Protein AF-A0A101G4N2-F1 (afdb_monomer)

Radius of gyration: 25.63 Å; Cα contacts (8 Å, |Δi|>4): 75; chains: 1; bounding box: 54×27×93 Å

pLDDT: mean 82.39, std 15.63, range [32.66, 97.38]

Sequence (156 aa):
MTYGPFQTKEGGDTISIFTKDELLPIAAKIEEIAIEVSQFHLGFFSSFSRKRLSQIENEYKKISVEFIKLYHKWNIPDILFKDLKIDSKEEQKLGGVMADYFQSQQAVMWHFNEGFRLLSYIDRILTEQSTAFYNRISITLSILAITISVVVAILK

Foldseek 3Di:
DDDDDLPLCLLLVLVVCLVPVQQVVLLVLLVVLLVVLVVLVPVPDPDPDPVVLVVSVVSLVVSVVSLVVSVVCLVDVCNSCVVPPDDPVPVSNVVSSVVSSVVCVVVSVVSSVSSVVSSVSSVVSSVVVVVVVVVVVVVVVVVVVVVVVVVVVVVD

Secondary structure (DSSP, 8-state):
--------HHHHHHHHHIIIIIIHHHHHHHHHHHHHHHHHHT---TT--HHHHHHHHHHHHHHHHHHHHHHHHHH-HHHHTTTS---TT-HHHHHHHHHHHHHHHHHHHHHHHHHHHHHHHHHHHHHHHHHHHHHHHHHHHHHHHHHHHHHHHHH-

Nearest PDB structures (foldseek):
  8zak-assembly1_A  TM=4.544E-01  e=2.586E-01  Campylobacter jejuni
  3gei-assembly2_C  TM=4.810E-01  e=1.235E+00  Chlorobaculum tepidum
  8jh6-assembly1_B  TM=2.465E-01  e=7.312E+00  synthetic construct
  6xf1-assembly2_C  TM=2.733E-01  e=9.574E+00  Homo sapiens

Structure (mmCIF, N/CA/C/O backbone):
data_AF-A0A101G4N2-F1
#
_entry.id   AF-A0A101G4N2-F1
#
loop_
_atom_site.group_PDB
_atom_site.id
_atom_site.type_symbol
_atom_site.label_atom_id
_atom_site.label_alt_id
_atom_site.label_comp_id
_atom_site.label_asym_id
_atom_site.label_entity_id
_atom_site.label_seq_id
_atom_site.pdbx_PDB_ins_code
_atom_site.Cartn_x
_atom_site.Cartn_y
_atom_site.Cartn_z
_atom_site.occupancy
_atom_site.B_iso_or_equiv
_atom_site.auth_seq_id
_atom_site.auth_comp_id
_atom_site.auth_asym_id
_atom_site.auth_atom_id
_atom_site.pdbx_PDB_model_num
ATOM 1 N N . MET A 1 1 ? 14.436 18.552 -39.093 1.00 32.66 1 MET A N 1
ATOM 2 C CA . MET A 1 1 ? 15.164 17.558 -38.281 1.00 32.66 1 MET A CA 1
ATOM 3 C C . MET A 1 1 ? 14.184 16.449 -37.951 1.00 32.66 1 MET A C 1
ATOM 5 O O . MET A 1 1 ? 13.287 16.656 -37.148 1.00 32.66 1 MET A O 1
ATOM 9 N N . THR A 1 2 ? 14.254 15.336 -38.671 1.00 32.94 2 THR A N 1
ATOM 10 C CA . THR A 1 2 ? 13.431 14.148 -38.421 1.00 32.94 2 THR A CA 1
ATOM 11 C C . THR A 1 2 ? 14.100 13.340 -37.319 1.00 32.94 2 THR A C 1
ATOM 13 O O . THR A 1 2 ? 15.177 12.789 -37.536 1.00 32.94 2 THR A O 1
ATOM 16 N N . TYR A 1 3 ? 13.491 13.320 -36.134 1.00 40.34 3 TYR A N 1
ATOM 17 C CA . TYR A 1 3 ? 13.859 12.389 -35.073 1.00 40.34 3 TYR A CA 1
ATOM 18 C C . TYR A 1 3 ? 13.684 10.971 -35.626 1.00 40.34 3 TYR A C 1
ATOM 20 O O . TYR A 1 3 ? 12.577 10.581 -35.998 1.00 40.34 3 TYR A O 1
ATOM 28 N N . GLY A 1 4 ? 14.790 10.239 -35.773 1.00 34.88 4 GLY A N 1
ATOM 29 C CA . GLY A 1 4 ? 14.748 8.819 -36.110 1.00 34.88 4 GLY A CA 1
ATOM 30 C C . GLY A 1 4 ? 13.968 8.042 -35.042 1.00 34.88 4 GLY A C 1
ATOM 31 O O . GLY A 1 4 ? 13.824 8.532 -33.919 1.00 34.88 4 GLY A O 1
ATOM 32 N N . PRO A 1 5 ? 13.443 6.851 -35.369 1.00 41.59 5 PRO A N 1
ATOM 33 C CA . PRO A 1 5 ? 12.652 6.078 -34.429 1.00 41.59 5 PRO A CA 1
ATOM 34 C C . PRO A 1 5 ? 13.586 5.606 -33.315 1.00 41.59 5 PRO A C 1
ATOM 36 O O . PRO A 1 5 ? 14.390 4.699 -33.525 1.00 41.59 5 PRO A O 1
ATOM 39 N N . PHE A 1 6 ? 13.514 6.230 -32.139 1.00 46.78 6 PHE A N 1
ATOM 40 C CA . PHE A 1 6 ? 14.102 5.637 -30.947 1.00 46.78 6 PHE A CA 1
ATOM 41 C C . PHE A 1 6 ? 13.431 4.267 -30.779 1.00 46.78 6 PHE A C 1
ATOM 43 O O . PHE A 1 6 ? 12.219 4.174 -30.598 1.00 46.78 6 PHE A O 1
ATOM 50 N N . GLN A 1 7 ? 14.197 3.190 -30.947 1.00 48.44 7 GLN A N 1
ATOM 51 C CA . GLN A 1 7 ? 13.747 1.836 -30.641 1.00 48.44 7 GLN A CA 1
ATOM 52 C C . GLN A 1 7 ? 13.704 1.699 -29.112 1.00 48.44 7 GLN A C 1
ATOM 54 O O . GLN A 1 7 ? 14.619 1.176 -28.494 1.00 48.44 7 GLN A O 1
ATOM 59 N N . THR A 1 8 ? 12.641 2.228 -28.510 1.00 54.06 8 THR A N 1
ATOM 60 C CA . THR A 1 8 ? 12.380 2.354 -27.062 1.00 54.06 8 THR A CA 1
ATOM 61 C C . THR A 1 8 ? 11.674 1.142 -26.448 1.00 54.06 8 THR A C 1
ATOM 63 O O . THR A 1 8 ? 11.032 1.229 -25.406 1.00 54.06 8 THR A O 1
ATOM 66 N N . LYS A 1 9 ? 11.729 -0.025 -27.101 1.00 64.19 9 LYS A N 1
ATOM 67 C CA . LYS A 1 9 ? 10.929 -1.175 -26.653 1.00 64.19 9 LYS A CA 1
ATOM 68 C C . LYS A 1 9 ? 11.337 -1.660 -25.259 1.00 64.19 9 LYS A C 1
ATOM 70 O O . LYS A 1 9 ? 10.475 -1.852 -24.423 1.00 64.19 9 LYS A O 1
ATOM 75 N N . GLU A 1 10 ? 12.630 -1.774 -24.963 1.00 73.38 10 GLU A N 1
ATOM 76 C CA . GLU A 1 10 ? 13.094 -2.454 -23.740 1.00 73.38 10 GLU A CA 1
ATOM 77 C C . GLU A 1 10 ? 12.854 -1.661 -22.437 1.00 73.38 10 GLU A C 1
ATOM 79 O O . GLU A 1 10 ? 12.441 -2.237 -21.423 1.00 73.38 10 GLU A O 1
ATOM 84 N N . GLY A 1 11 ? 13.078 -0.340 -22.457 1.00 81.56 11 GLY A N 1
ATOM 85 C CA . GLY A 1 11 ? 12.797 0.543 -21.319 1.00 81.56 11 GLY A CA 1
ATOM 86 C C . GLY A 1 11 ? 11.297 0.636 -21.056 1.00 81.56 11 GLY A C 1
ATOM 87 O O . GLY A 1 11 ? 10.840 0.367 -19.941 1.00 81.56 11 GLY A O 1
ATOM 88 N N . GLY A 1 12 ? 10.529 0.922 -22.112 1.00 84.31 12 GLY A N 1
ATOM 89 C CA . GLY A 1 12 ? 9.067 0.928 -22.082 1.00 84.31 12 GLY A CA 1
ATOM 90 C C . GLY A 1 12 ? 8.451 -0.398 -21.619 1.00 84.31 12 GLY A C 1
ATOM 91 O O . GLY A 1 12 ? 7.536 -0.379 -20.796 1.00 84.31 12 GLY A O 1
ATOM 92 N N . ASP A 1 13 ? 8.973 -1.542 -22.068 1.00 86.75 13 ASP A N 1
ATOM 93 C CA . ASP A 1 13 ? 8.500 -2.873 -21.664 1.00 86.75 13 ASP A CA 1
ATOM 94 C C . ASP A 1 13 ? 8.753 -3.118 -20.170 1.00 86.75 13 ASP A C 1
ATOM 96 O O . ASP A 1 13 ? 7.858 -3.572 -19.458 1.00 86.75 13 ASP A O 1
ATOM 100 N N . THR A 1 14 ? 9.930 -2.744 -19.658 1.00 88.94 14 THR A N 1
ATOM 101 C CA . THR A 1 14 ? 10.252 -2.878 -18.225 1.00 88.94 14 THR A CA 1
ATOM 102 C C . THR A 1 14 ? 9.340 -2.006 -17.361 1.00 88.94 14 THR A C 1
ATOM 104 O O . THR A 1 14 ? 8.816 -2.464 -16.344 1.00 88.94 14 THR A O 1
ATOM 107 N N . ILE A 1 15 ? 9.093 -0.763 -17.784 1.00 90.69 15 ILE A N 1
ATOM 108 C CA . ILE A 1 15 ? 8.162 0.153 -17.109 1.00 90.69 15 ILE A CA 1
ATOM 109 C C . ILE A 1 15 ? 6.729 -0.388 -17.170 1.00 90.69 15 ILE A C 1
ATOM 111 O O . ILE A 1 15 ? 5.993 -0.299 -16.185 1.00 90.69 15 ILE A O 1
ATOM 115 N N . SER A 1 16 ? 6.325 -0.965 -18.303 1.00 90.19 16 SER A N 1
ATOM 116 C CA . SER A 1 16 ? 5.001 -1.559 -18.482 1.00 90.19 16 SER A CA 1
ATOM 117 C C . SER A 1 16 ? 4.795 -2.756 -17.556 1.00 90.19 16 SER A C 1
ATOM 119 O O . SER A 1 16 ? 3.790 -2.796 -16.848 1.00 90.19 16 SER A O 1
ATOM 121 N N . ILE A 1 17 ? 5.768 -3.671 -17.493 1.00 91.75 17 ILE A N 1
ATOM 122 C CA . ILE A 1 17 ? 5.765 -4.826 -16.585 1.00 91.75 17 ILE A CA 1
ATOM 123 C C . ILE A 1 17 ? 5.701 -4.348 -15.136 1.00 91.75 17 ILE A C 1
ATOM 125 O O . ILE A 1 17 ? 4.808 -4.751 -14.396 1.00 91.75 17 ILE A O 1
ATOM 129 N N . PHE A 1 18 ? 6.576 -3.422 -14.739 1.00 94.19 18 PHE A N 1
ATOM 130 C CA . PHE A 1 18 ? 6.555 -2.850 -13.394 1.00 94.19 18 PHE A CA 1
ATOM 131 C C . PHE A 1 18 ? 5.182 -2.255 -13.049 1.00 94.19 18 PHE A C 1
ATOM 133 O O . PHE A 1 18 ? 4.614 -2.532 -11.994 1.00 94.19 18 PHE A O 1
ATOM 140 N N . THR A 1 19 ? 4.618 -1.453 -13.951 1.00 92.44 19 THR A N 1
ATOM 141 C CA . THR A 1 19 ? 3.345 -0.772 -13.702 1.00 92.44 19 THR A CA 1
ATOM 142 C C . THR A 1 19 ? 2.201 -1.778 -13.603 1.00 92.44 19 THR A C 1
ATOM 144 O O . THR A 1 19 ? 1.422 -1.744 -12.654 1.00 92.44 19 THR A O 1
ATOM 147 N N . LYS A 1 20 ? 2.100 -2.691 -14.568 1.00 94.31 20 LYS A N 1
ATOM 148 C CA . LYS A 1 20 ? 0.970 -3.609 -14.705 1.00 94.31 20 LYS A CA 1
ATOM 149 C C . LYS A 1 20 ? 1.022 -4.776 -13.726 1.00 94.31 20 LYS A C 1
ATOM 151 O O . LYS A 1 20 ? -0.012 -5.128 -13.166 1.00 94.31 20 LYS A O 1
ATOM 156 N N . ASP A 1 21 ? 2.196 -5.364 -13.539 1.00 94.25 21 ASP A N 1
ATOM 157 C CA . ASP A 1 21 ? 2.348 -6.633 -12.829 1.00 94.25 21 ASP A CA 1
ATOM 158 C C . ASP A 1 21 ? 2.801 -6.431 -11.375 1.00 94.25 21 ASP A C 1
ATOM 160 O O . ASP A 1 21 ? 2.553 -7.296 -10.535 1.00 94.25 21 ASP A O 1
ATOM 164 N N . GLU A 1 22 ? 3.409 -5.284 -11.046 1.00 94.88 22 GLU A N 1
ATOM 165 C CA . GLU A 1 22 ? 3.843 -4.971 -9.677 1.00 94.88 22 GLU A CA 1
ATOM 166 C C . GLU A 1 22 ? 3.000 -3.858 -9.032 1.00 94.88 22 GLU A C 1
ATOM 168 O O . GLU A 1 22 ? 2.430 -4.067 -7.961 1.00 94.88 22 GLU A O 1
ATOM 173 N N . LEU A 1 23 ? 2.880 -2.683 -9.662 1.00 95.62 23 LEU A N 1
ATOM 174 C CA . LEU A 1 23 ? 2.259 -1.502 -9.046 1.00 95.62 23 LEU A CA 1
ATOM 175 C C . LEU A 1 23 ? 0.731 -1.576 -8.970 1.00 95.62 23 LEU A C 1
ATOM 177 O O . LEU A 1 23 ? 0.167 -1.427 -7.884 1.00 95.62 23 LEU A O 1
ATOM 181 N N . LEU A 1 24 ? 0.051 -1.797 -10.098 1.00 94.44 24 LEU A N 1
ATOM 182 C CA . LEU A 1 24 ? -1.414 -1.807 -10.153 1.00 94.44 24 LEU A CA 1
ATOM 183 C C . LEU A 1 24 ? -2.055 -2.863 -9.234 1.00 94.44 24 LEU A C 1
ATOM 185 O O . LEU A 1 24 ? -3.031 -2.522 -8.566 1.00 94.44 24 LEU A O 1
ATOM 189 N N . PRO A 1 25 ? -1.527 -4.097 -9.103 1.00 96.44 25 PRO A N 1
ATOM 190 C CA . PRO A 1 25 ? -2.081 -5.079 -8.175 1.00 96.44 25 PRO A CA 1
ATOM 191 C C . PRO A 1 25 ? -1.983 -4.644 -6.711 1.00 96.44 25 PRO A C 1
ATOM 193 O O . PRO A 1 25 ? -2.875 -4.940 -5.919 1.00 96.44 25 PRO A O 1
ATOM 196 N N . ILE A 1 26 ? -0.912 -3.939 -6.330 1.00 96.62 26 ILE A N 1
ATOM 197 C CA . ILE A 1 26 ? -0.778 -3.396 -4.973 1.00 96.62 26 ILE A CA 1
ATOM 198 C C . ILE A 1 26 ? -1.711 -2.198 -4.780 1.00 96.62 26 ILE A C 1
ATOM 200 O O . ILE A 1 26 ? -2.377 -2.119 -3.751 1.00 96.62 26 ILE A O 1
ATOM 204 N N . ALA A 1 27 ? -1.821 -1.307 -5.769 1.00 93.94 27 ALA A N 1
ATOM 205 C CA . ALA A 1 27 ? -2.748 -0.177 -5.721 1.00 93.94 27 ALA A CA 1
ATOM 206 C C . ALA A 1 27 ? -4.214 -0.634 -5.592 1.00 93.94 27 ALA A C 1
ATOM 208 O O . ALA A 1 27 ? -4.944 -0.095 -4.765 1.00 93.94 27 ALA A O 1
ATOM 209 N N . ALA A 1 28 ? -4.614 -1.678 -6.324 1.00 94.44 28 ALA A N 1
ATOM 210 C CA . ALA A 1 28 ? -5.947 -2.269 -6.218 1.00 94.44 28 ALA A CA 1
ATOM 211 C C . ALA A 1 28 ? -6.225 -2.810 -4.806 1.00 94.44 28 ALA A C 1
ATOM 213 O O . ALA A 1 28 ? -7.273 -2.532 -4.236 1.00 94.44 28 ALA A O 1
ATOM 214 N N . LYS A 1 29 ? -5.257 -3.498 -4.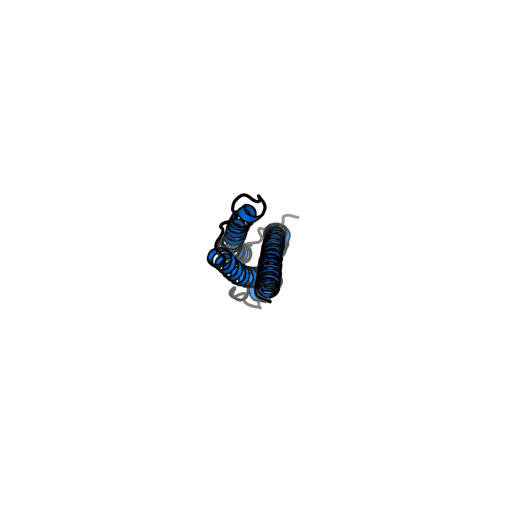184 1.00 96.31 29 LYS A N 1
ATOM 215 C CA . LYS A 1 29 ? -5.393 -3.952 -2.788 1.00 96.31 29 LYS A CA 1
ATOM 216 C C . LYS A 1 29 ? -5.510 -2.793 -1.796 1.00 96.31 29 LYS A C 1
ATOM 218 O O . LYS A 1 29 ? -6.227 -2.901 -0.807 1.00 96.31 29 LYS A O 1
ATOM 223 N N . ILE A 1 30 ? -4.800 -1.687 -2.031 1.00 96.38 30 ILE A N 1
ATOM 224 C CA . ILE A 1 30 ? -4.944 -0.474 -1.211 1.00 96.38 30 ILE A CA 1
ATOM 225 C C . ILE A 1 30 ? -6.368 0.075 -1.339 1.00 96.38 30 ILE A C 1
ATOM 227 O O . ILE A 1 30 ? -6.970 0.437 -0.331 1.00 96.38 30 ILE A O 1
ATOM 231 N N . GLU A 1 31 ? -6.918 0.119 -2.552 1.00 94.75 31 GLU A N 1
ATOM 232 C CA . GLU A 1 31 ? -8.293 0.560 -2.797 1.00 94.75 31 GLU A CA 1
ATOM 233 C C . GLU A 1 31 ? -9.324 -0.365 -2.134 1.00 94.75 31 GLU A C 1
ATOM 235 O O . GLU A 1 31 ? -10.233 0.121 -1.463 1.00 94.75 31 GLU A O 1
ATOM 240 N N . GLU A 1 32 ? -9.143 -1.685 -2.222 1.00 94.12 32 GLU A N 1
ATOM 241 C CA . GLU A 1 32 ? -9.974 -2.672 -1.520 1.00 94.12 32 GLU A CA 1
ATOM 242 C C . GLU A 1 32 ? -9.985 -2.417 -0.007 1.00 94.12 32 GLU A C 1
ATOM 244 O O . GLU A 1 32 ? -11.055 -2.287 0.592 1.00 94.12 32 GLU A O 1
ATOM 249 N N . ILE A 1 33 ? -8.810 -2.238 0.607 1.00 93.75 33 ILE A N 1
ATOM 250 C CA . ILE A 1 33 ? -8.712 -1.906 2.034 1.00 93.75 33 ILE A CA 1
ATOM 251 C C . ILE A 1 33 ? -9.371 -0.558 2.330 1.00 93.75 33 ILE A C 1
ATOM 253 O O . ILE A 1 33 ? -10.061 -0.433 3.341 1.00 93.75 33 ILE A O 1
ATOM 257 N N . ALA A 1 34 ? -9.196 0.451 1.472 1.00 92.25 34 ALA A N 1
ATOM 258 C CA . ALA A 1 34 ? -9.826 1.760 1.638 1.00 92.25 34 ALA A CA 1
ATOM 259 C C . ALA A 1 34 ? -11.362 1.652 1.643 1.00 92.25 34 ALA A C 1
ATOM 261 O O . ALA A 1 34 ? -12.029 2.273 2.477 1.00 92.25 34 ALA A O 1
ATOM 262 N N . ILE A 1 35 ? -11.925 0.821 0.763 1.00 90.00 35 ILE A N 1
ATOM 263 C CA . ILE A 1 35 ? -13.357 0.514 0.728 1.00 90.00 35 ILE A CA 1
ATOM 264 C C . ILE A 1 35 ? -13.771 -0.210 2.011 1.00 90.00 35 ILE A C 1
ATOM 266 O O . ILE A 1 35 ? -14.764 0.179 2.628 1.00 90.00 35 ILE A O 1
ATOM 270 N N . GLU A 1 36 ? -13.013 -1.212 2.458 1.00 87.69 36 GLU A N 1
ATOM 271 C CA . GLU A 1 36 ? -13.308 -1.921 3.705 1.00 87.69 36 GLU A CA 1
ATOM 272 C C . GLU A 1 36 ? -13.315 -0.984 4.912 1.00 87.69 36 GLU A C 1
ATOM 274 O O . GLU A 1 36 ? -14.255 -1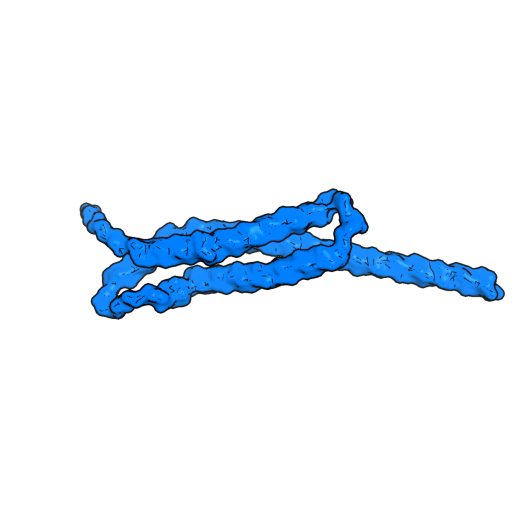.016 5.710 1.00 87.69 36 GLU A O 1
ATOM 279 N N . VAL A 1 37 ? -12.320 -0.099 5.034 1.00 88.19 37 VAL A N 1
ATOM 280 C CA . VAL A 1 37 ? -12.262 0.819 6.175 1.00 88.19 37 VAL A CA 1
ATOM 281 C C . VAL A 1 37 ? -13.293 1.938 6.103 1.00 88.19 37 VAL A C 1
ATOM 283 O O . VAL A 1 37 ? -13.728 2.428 7.146 1.00 88.19 37 VAL A O 1
ATOM 286 N N . SER A 1 38 ? -13.757 2.311 4.907 1.00 83.31 38 SER A N 1
ATOM 287 C CA . SER A 1 38 ? -14.830 3.303 4.756 1.00 83.31 38 SER A CA 1
ATOM 288 C C . SER A 1 38 ? -16.120 2.882 5.474 1.00 83.31 38 SER A C 1
ATOM 290 O O . SER A 1 38 ? -16.863 3.730 5.977 1.00 83.31 38 SER A O 1
ATOM 292 N N . GLN A 1 39 ? -16.338 1.571 5.637 1.00 78.31 39 GLN A N 1
ATOM 293 C CA . GLN A 1 39 ? -17.469 1.012 6.382 1.00 78.31 39 GLN A CA 1
ATOM 294 C C . GLN A 1 39 ? -17.421 1.365 7.879 1.00 78.31 39 GLN A C 1
ATOM 296 O O . GLN A 1 39 ? -18.465 1.414 8.531 1.00 78.31 39 GLN A O 1
ATOM 301 N N . PHE A 1 40 ? -16.239 1.669 8.432 1.00 72.56 40 PHE A N 1
ATOM 302 C CA . PHE A 1 40 ? -16.088 2.121 9.819 1.00 72.56 40 PHE A CA 1
ATOM 303 C C . PHE A 1 40 ? -16.443 3.600 10.014 1.00 72.56 40 PHE A C 1
ATOM 305 O O . PHE A 1 40 ? -16.813 3.996 11.120 1.00 72.56 40 PHE A O 1
ATOM 312 N N . HIS A 1 41 ? -16.347 4.418 8.962 1.00 58.53 41 HIS A N 1
ATOM 313 C CA . HIS A 1 41 ? -16.591 5.861 9.038 1.00 58.53 41 HIS A CA 1
ATOM 314 C C . HIS A 1 41 ? -18.086 6.200 9.189 1.00 58.53 41 HIS A C 1
ATOM 316 O O . HIS A 1 41 ? -18.437 7.216 9.781 1.00 58.53 41 HIS A O 1
ATOM 322 N N . LEU A 1 42 ? -18.984 5.329 8.714 1.00 55.56 42 LEU A N 1
ATOM 323 C CA . LEU A 1 42 ? -20.428 5.596 8.656 1.00 55.56 42 LEU A CA 1
ATOM 324 C C . LEU A 1 42 ? -21.210 5.252 9.936 1.00 55.56 42 LEU A C 1
ATOM 326 O O . LEU A 1 42 ? -22.437 5.245 9.914 1.00 55.56 42 LEU A O 1
ATOM 330 N N . GLY A 1 43 ? -20.547 4.939 11.055 1.00 48.84 43 GLY A N 1
ATOM 331 C CA . GLY A 1 43 ? -21.229 4.638 12.326 1.00 48.84 43 GLY A CA 1
ATOM 332 C C . GLY A 1 43 ? -22.169 3.419 12.283 1.00 48.84 43 GLY A C 1
ATOM 333 O O . GLY A 1 43 ? -22.870 3.150 13.256 1.00 48.84 43 GLY A O 1
ATOM 334 N N . PHE A 1 44 ? -22.176 2.666 11.177 1.00 46.34 44 PHE A N 1
ATOM 335 C CA . PHE A 1 44 ? -23.248 1.729 10.843 1.00 46.34 44 PHE A CA 1
ATOM 336 C C . PHE A 1 44 ? -23.129 0.356 11.510 1.00 46.34 44 PHE A C 1
ATOM 338 O O . PHE A 1 44 ? -24.065 -0.435 11.448 1.00 46.34 44 PHE A O 1
ATOM 345 N N . PHE A 1 45 ? -22.025 0.056 12.198 1.00 48.25 45 PHE A N 1
ATOM 346 C CA . PHE A 1 45 ? -21.865 -1.240 12.851 1.00 48.25 45 PHE A CA 1
ATOM 347 C C . PHE A 1 45 ? -21.112 -1.129 14.178 1.00 48.25 45 PHE A C 1
ATOM 349 O O . PHE A 1 45 ? -19.889 -1.224 14.257 1.00 48.25 45 PHE A O 1
ATOM 356 N N . SER A 1 46 ? -21.875 -1.039 15.265 1.00 43.06 46 SER A N 1
ATOM 357 C CA . SER A 1 46 ? -21.406 -1.188 16.649 1.00 43.06 46 SER A CA 1
ATOM 358 C C . SER A 1 46 ? -20.933 -2.613 17.001 1.00 43.06 46 SER A C 1
ATOM 360 O O . SER A 1 46 ? -20.608 -2.877 18.156 1.00 43.06 46 SER A O 1
ATOM 362 N N . SER A 1 47 ? -20.845 -3.519 16.018 1.00 48.19 47 SER A N 1
ATOM 363 C CA . SER A 1 47 ? -20.471 -4.929 16.191 1.00 48.19 47 SER A CA 1
ATOM 364 C C . SER A 1 47 ? -19.359 -5.404 15.239 1.00 48.19 47 SER A C 1
ATOM 366 O O . SER A 1 47 ? -19.219 -6.600 14.982 1.00 48.19 47 SER A O 1
ATOM 368 N N . PHE A 1 48 ? -18.514 -4.514 14.702 1.00 55.69 48 PHE A N 1
ATOM 369 C CA . PHE A 1 48 ? -17.292 -5.015 14.064 1.00 55.69 48 PHE A CA 1
ATOM 370 C C . PHE A 1 48 ? -16.355 -5.584 15.126 1.00 55.69 48 PHE A C 1
ATOM 372 O O . PHE A 1 48 ? -15.847 -4.876 15.996 1.00 55.69 48 PHE A O 1
ATOM 379 N N . SER A 1 49 ? -16.159 -6.902 15.072 1.00 62.53 49 SER A N 1
ATOM 380 C CA . SER A 1 49 ? -15.282 -7.599 16.004 1.00 62.53 49 SER A CA 1
ATOM 381 C C . SER A 1 49 ? -13.857 -7.046 15.902 1.00 62.53 49 SER A C 1
ATOM 383 O O . SER A 1 49 ? -13.326 -6.864 14.805 1.00 62.53 49 SER A O 1
ATOM 385 N N . ARG A 1 50 ? -13.202 -6.850 17.052 1.00 68.62 50 ARG A N 1
ATOM 386 C CA . ARG A 1 50 ? -11.769 -6.509 17.166 1.00 68.62 50 ARG A CA 1
ATOM 387 C C . ARG A 1 50 ? -10.881 -7.368 16.255 1.00 68.62 50 ARG A C 1
ATOM 389 O O . ARG A 1 50 ? -9.856 -6.904 15.770 1.00 68.62 50 ARG A O 1
ATOM 396 N N . LYS A 1 51 ? -11.300 -8.612 16.002 1.00 74.12 51 LYS A N 1
ATOM 397 C CA . LYS A 1 51 ? -10.638 -9.551 15.096 1.00 74.12 51 LYS A CA 1
ATOM 398 C C . LYS A 1 51 ? -10.574 -9.026 13.658 1.00 74.12 51 LYS A C 1
ATOM 400 O O . LYS A 1 51 ? -9.506 -9.084 13.067 1.00 74.12 51 LYS A O 1
ATOM 405 N N . ARG A 1 52 ? -11.671 -8.480 13.123 1.00 76.75 52 ARG A N 1
ATOM 406 C CA . ARG A 1 52 ? -11.714 -7.955 11.749 1.00 76.75 52 ARG A CA 1
ATOM 407 C C . ARG A 1 52 ? -10.907 -6.664 11.603 1.00 76.75 52 ARG A C 1
ATOM 409 O O . ARG A 1 52 ? -10.156 -6.540 10.649 1.00 76.75 52 ARG A O 1
ATOM 416 N N . LEU A 1 53 ? -10.972 -5.760 12.588 1.00 80.44 53 LEU A N 1
ATOM 417 C CA . LEU A 1 53 ? -10.124 -4.558 12.604 1.00 80.44 53 LEU A CA 1
ATOM 418 C C . LEU A 1 53 ? -8.629 -4.923 12.632 1.00 80.44 53 LEU A C 1
ATOM 420 O O . LEU A 1 53 ? -7.844 -4.379 11.867 1.00 80.44 53 LEU A O 1
ATOM 424 N N . SER A 1 54 ? -8.246 -5.894 13.468 1.00 81.88 54 SER A N 1
ATOM 425 C CA . SER A 1 54 ? -6.860 -6.369 13.551 1.00 81.88 54 SER A CA 1
ATOM 426 C C . SER A 1 54 ? -6.387 -7.070 12.272 1.00 81.88 54 SER A C 1
ATOM 428 O O . SER A 1 54 ? -5.215 -6.955 11.923 1.00 81.88 54 SER A O 1
ATOM 430 N N . GLN A 1 55 ? -7.271 -7.785 11.568 1.00 87.81 55 GLN A N 1
ATOM 431 C CA . GLN A 1 55 ? -6.958 -8.370 10.260 1.00 87.81 55 GLN A CA 1
ATOM 432 C C . GLN A 1 55 ? -6.647 -7.277 9.235 1.00 87.81 55 GLN A C 1
ATOM 434 O O . GLN A 1 55 ? -5.578 -7.314 8.631 1.00 87.81 55 GLN A O 1
ATOM 439 N N . ILE A 1 56 ? -7.515 -6.268 9.136 1.00 89.50 56 ILE A N 1
ATOM 440 C CA . ILE A 1 56 ? -7.325 -5.130 8.232 1.00 89.50 56 ILE A CA 1
ATOM 441 C C . ILE A 1 56 ? -6.038 -4.368 8.569 1.00 89.50 56 ILE A C 1
ATOM 443 O O . ILE A 1 56 ? -5.273 -4.025 7.675 1.00 89.50 56 ILE A O 1
ATOM 447 N N . GLU A 1 57 ? -5.739 -4.149 9.853 1.00 89.44 57 GLU A N 1
ATOM 448 C CA . GLU A 1 57 ? -4.500 -3.483 10.276 1.00 89.44 57 GLU A CA 1
ATOM 449 C C . GLU A 1 57 ? -3.242 -4.267 9.856 1.00 89.44 57 GLU A C 1
ATOM 451 O O . GLU A 1 57 ? -2.248 -3.679 9.422 1.00 89.44 57 GLU A O 1
ATOM 456 N N . ASN A 1 58 ? -3.272 -5.599 9.956 1.00 91.94 58 ASN A N 1
ATOM 457 C CA . ASN A 1 58 ? -2.158 -6.448 9.529 1.00 91.94 58 ASN A CA 1
ATOM 458 C C . ASN A 1 58 ? -1.971 -6.427 8.006 1.00 91.94 58 ASN A C 1
ATOM 460 O O . ASN A 1 58 ? -0.835 -6.358 7.528 1.00 91.94 58 ASN A O 1
ATOM 464 N N . GLU A 1 59 ? -3.066 -6.467 7.250 1.00 93.25 59 GLU A N 1
ATOM 465 C CA . GLU A 1 59 ? -3.036 -6.375 5.789 1.00 93.25 59 GLU A CA 1
ATOM 466 C C . GLU A 1 59 ? -2.538 -5.006 5.324 1.00 93.25 59 GLU A C 1
ATOM 468 O O . GLU A 1 59 ? -1.618 -4.941 4.506 1.00 93.25 59 GLU A O 1
ATOM 473 N N . TYR A 1 60 ? -3.041 -3.925 5.929 1.00 94.00 60 TYR A N 1
ATOM 474 C CA . TYR A 1 60 ? -2.570 -2.560 5.706 1.00 94.00 60 TYR A CA 1
ATOM 475 C C . TYR A 1 60 ? -1.058 -2.443 5.922 1.00 94.00 60 TYR A C 1
ATOM 477 O O . TYR A 1 60 ? -0.353 -1.959 5.037 1.00 94.00 60 TYR A O 1
ATOM 485 N N . LYS A 1 61 ? -0.522 -2.935 7.049 1.00 93.88 61 LYS A N 1
ATOM 486 C CA . LYS A 1 61 ? 0.928 -2.893 7.324 1.00 93.88 61 LYS A CA 1
ATOM 487 C C . LYS A 1 61 ? 1.740 -3.595 6.240 1.00 93.88 61 LYS A C 1
ATOM 489 O O . LYS A 1 61 ? 2.745 -3.056 5.779 1.00 93.88 61 LYS A O 1
ATOM 494 N N . LYS A 1 62 ? 1.307 -4.786 5.817 1.00 95.44 62 LYS A N 1
ATOM 495 C CA . LYS A 1 62 ? 1.994 -5.557 4.775 1.00 95.44 62 LYS A CA 1
ATOM 496 C C . LYS A 1 62 ? 1.987 -4.815 3.437 1.00 95.44 62 LYS A C 1
ATOM 498 O O . LYS A 1 62 ? 3.047 -4.620 2.843 1.00 95.44 62 LYS A O 1
ATOM 503 N N . ILE A 1 63 ? 0.812 -4.376 2.995 1.00 95.62 63 ILE A N 1
ATOM 504 C CA . ILE A 1 63 ? 0.624 -3.705 1.705 1.00 95.62 63 ILE A CA 1
ATOM 505 C C . ILE A 1 63 ? 1.337 -2.352 1.670 1.00 95.62 63 ILE A C 1
ATOM 507 O O . ILE A 1 63 ? 1.951 -2.021 0.662 1.00 95.62 63 ILE A O 1
ATOM 511 N N . SER A 1 64 ? 1.357 -1.612 2.780 1.00 94.88 64 SER A N 1
ATOM 512 C CA . SER A 1 64 ? 2.085 -0.341 2.888 1.00 94.88 64 SER A CA 1
ATOM 513 C C . SER A 1 64 ? 3.585 -0.530 2.666 1.00 94.88 64 SER A C 1
ATOM 515 O O . SER A 1 64 ? 4.209 0.221 1.921 1.00 94.88 64 SER A O 1
ATOM 517 N N . VAL A 1 65 ? 4.172 -1.569 3.270 1.00 96.56 65 VAL A N 1
ATOM 518 C CA . VAL A 1 65 ? 5.594 -1.893 3.084 1.00 96.56 65 VAL A CA 1
ATOM 519 C C . VAL A 1 65 ? 5.880 -2.319 1.644 1.00 96.56 65 VAL A C 1
ATOM 521 O O . VAL A 1 65 ? 6.882 -1.889 1.073 1.00 96.56 65 VAL A O 1
ATOM 524 N N . GLU A 1 66 ? 5.025 -3.150 1.045 1.00 96.62 66 GLU A N 1
ATOM 525 C CA . GLU A 1 66 ? 5.156 -3.557 -0.362 1.00 96.62 66 GLU A CA 1
ATOM 526 C C . GLU A 1 66 ? 5.059 -2.346 -1.304 1.00 96.62 66 GLU A C 1
ATOM 528 O O . GLU A 1 66 ? 5.925 -2.161 -2.157 1.00 96.62 66 GLU A O 1
ATOM 533 N N . PHE A 1 67 ? 4.089 -1.458 -1.086 1.00 97.38 67 PHE A N 1
ATOM 534 C CA . PHE A 1 67 ? 3.898 -0.245 -1.878 1.00 97.38 67 PHE A CA 1
ATOM 535 C C . PHE A 1 67 ? 5.081 0.727 -1.775 1.00 97.38 67 PHE A C 1
ATOM 537 O O . PHE A 1 67 ? 5.570 1.222 -2.790 1.00 97.38 67 PHE A O 1
ATOM 544 N N . ILE A 1 68 ? 5.611 0.948 -0.566 1.00 95.88 68 ILE A N 1
ATOM 545 C CA . ILE A 1 68 ? 6.793 1.799 -0.349 1.00 95.88 68 ILE A CA 1
ATOM 546 C C . ILE A 1 68 ? 8.034 1.208 -1.033 1.00 95.88 68 ILE A C 1
ATOM 548 O O . ILE A 1 68 ? 8.843 1.952 -1.588 1.00 95.88 68 ILE A O 1
ATOM 552 N N . LYS A 1 69 ? 8.192 -0.122 -1.047 1.00 96.25 69 LYS A N 1
ATOM 553 C CA . LYS A 1 69 ? 9.289 -0.774 -1.782 1.00 96.25 69 LYS A CA 1
ATOM 554 C C . LYS A 1 69 ? 9.185 -0.535 -3.285 1.00 96.25 69 LYS A C 1
ATOM 556 O O . LYS A 1 69 ? 10.205 -0.259 -3.912 1.00 96.25 69 LYS A O 1
ATOM 561 N N . LEU A 1 70 ? 7.980 -0.602 -3.854 1.00 96.25 70 LEU A N 1
ATOM 562 C CA . LEU A 1 70 ? 7.756 -0.288 -5.268 1.00 96.25 70 LEU A CA 1
ATOM 563 C C . LEU A 1 70 ? 8.040 1.184 -5.568 1.00 96.25 70 LEU A C 1
ATOM 565 O O . LEU A 1 70 ? 8.705 1.482 -6.556 1.00 96.25 70 LEU A O 1
ATOM 569 N N . TYR A 1 71 ? 7.628 2.095 -4.685 1.00 96.38 71 TYR A N 1
ATOM 570 C CA . TYR A 1 71 ? 7.968 3.514 -4.797 1.00 96.38 71 TYR A CA 1
ATOM 571 C C . TYR A 1 71 ? 9.485 3.734 -4.782 1.00 96.38 71 TYR A C 1
ATOM 573 O O . TYR A 1 71 ? 10.021 4.483 -5.595 1.00 96.38 71 TYR A O 1
ATOM 581 N N . HIS A 1 72 ? 10.206 3.051 -3.894 1.00 95.06 72 HIS A N 1
ATOM 582 C CA . HIS A 1 72 ? 11.662 3.132 -3.846 1.00 95.06 72 HIS A CA 1
ATOM 583 C C . HIS A 1 72 ? 12.318 2.565 -5.112 1.00 95.06 72 HIS A C 1
ATOM 585 O O . HIS A 1 72 ? 13.209 3.202 -5.668 1.00 95.06 72 HIS A O 1
ATOM 591 N N . LYS A 1 73 ? 11.840 1.412 -5.603 1.00 93.69 73 LYS A N 1
ATOM 592 C CA . LYS A 1 73 ? 12.289 0.808 -6.866 1.00 93.69 73 LYS A CA 1
ATOM 593 C C . LYS A 1 73 ? 12.078 1.758 -8.045 1.00 93.69 73 LYS A C 1
ATOM 595 O O . LYS A 1 73 ? 12.984 1.899 -8.852 1.00 93.69 73 LYS A O 1
ATOM 600 N N . TRP A 1 74 ? 10.932 2.435 -8.118 1.00 93.94 74 TRP A N 1
ATOM 601 C CA . TRP A 1 74 ? 10.650 3.417 -9.165 1.00 93.94 74 TRP A CA 1
ATOM 602 C C . TRP A 1 74 ? 11.621 4.602 -9.131 1.00 93.94 74 TRP A C 1
ATOM 604 O O . TRP A 1 74 ? 12.168 4.979 -10.159 1.00 93.94 74 TRP A O 1
ATOM 614 N N . ASN A 1 75 ? 11.873 5.166 -7.947 1.00 91.31 75 ASN A N 1
ATOM 615 C CA . ASN A 1 75 ? 12.712 6.359 -7.802 1.00 91.31 75 ASN A CA 1
ATOM 616 C C . ASN A 1 75 ? 14.221 6.094 -7.916 1.00 91.31 75 ASN A C 1
ATOM 618 O O . ASN A 1 75 ? 15.004 7.044 -7.875 1.00 91.31 75 ASN A O 1
ATOM 622 N N . ILE A 1 76 ? 14.639 4.834 -8.049 1.00 89.88 76 ILE A N 1
ATOM 623 C CA . ILE A 1 76 ? 16.032 4.460 -8.291 1.00 89.88 76 ILE A CA 1
ATOM 624 C C . ILE A 1 76 ? 16.089 3.683 -9.610 1.00 89.88 76 ILE A C 1
ATOM 626 O O . ILE A 1 76 ? 15.926 2.459 -9.602 1.00 89.88 76 ILE A O 1
ATOM 630 N N . PRO A 1 77 ? 16.341 4.371 -10.742 1.00 83.38 77 PRO A N 1
ATOM 631 C CA . PRO A 1 77 ? 16.378 3.751 -12.066 1.00 83.38 77 PRO A CA 1
ATOM 632 C C . PRO A 1 77 ? 17.293 2.524 -12.140 1.00 83.38 77 PRO A C 1
ATOM 634 O O . PRO A 1 77 ? 16.920 1.523 -12.743 1.00 83.38 77 PRO A O 1
ATOM 637 N N . ASP A 1 78 ? 18.434 2.545 -11.449 1.00 83.94 78 ASP A N 1
ATOM 638 C CA . ASP A 1 78 ? 19.366 1.411 -11.397 1.00 83.94 78 ASP A CA 1
ATOM 639 C C . ASP A 1 78 ? 18.725 0.136 -10.826 1.00 83.94 78 ASP A C 1
ATOM 641 O O . ASP A 1 78 ? 19.055 -0.968 -11.248 1.00 83.94 78 ASP A O 1
ATOM 645 N N . ILE A 1 79 ? 17.787 0.266 -9.880 1.00 85.75 79 ILE A N 1
ATOM 646 C CA . ILE A 1 79 ? 17.050 -0.870 -9.310 1.00 85.75 79 ILE A CA 1
ATOM 647 C C . ILE A 1 79 ? 15.917 -1.292 -10.247 1.00 85.75 79 ILE A C 1
ATOM 649 O O . ILE A 1 79 ? 15.672 -2.490 -10.402 1.00 85.75 79 ILE A O 1
ATOM 653 N N . LEU A 1 80 ? 15.222 -0.328 -10.860 1.00 87.62 80 LEU A N 1
ATOM 654 C CA . LEU A 1 80 ? 14.131 -0.585 -11.802 1.00 87.62 80 LEU A CA 1
ATOM 655 C C . LEU A 1 80 ? 14.616 -1.362 -13.032 1.00 87.62 80 LEU A C 1
ATOM 657 O O . LEU A 1 80 ? 13.959 -2.309 -13.456 1.00 87.62 80 LEU A O 1
ATOM 661 N N . PHE A 1 81 ? 15.781 -0.990 -13.558 1.00 88.50 81 PHE A N 1
ATOM 662 C CA . PHE A 1 81 ? 16.346 -1.524 -14.796 1.00 88.50 81 PHE A CA 1
ATOM 663 C C . PHE A 1 81 ? 17.476 -2.536 -14.574 1.00 88.50 81 PHE A C 1
ATOM 665 O O . PHE A 1 81 ? 18.127 -2.933 -15.535 1.00 88.50 81 PHE A O 1
ATOM 672 N N . LYS A 1 82 ? 17.700 -3.000 -13.338 1.00 84.56 82 LYS A N 1
ATOM 673 C CA . LYS A 1 82 ? 18.804 -3.917 -12.988 1.00 84.56 82 LYS A CA 1
ATOM 674 C C . LYS A 1 82 ? 18.862 -5.198 -13.837 1.00 84.56 82 LYS A C 1
ATOM 676 O O . LYS A 1 82 ? 19.930 -5.779 -13.999 1.00 84.56 82 LYS A O 1
ATOM 681 N N . ASP A 1 83 ? 17.707 -5.658 -14.322 1.00 81.00 83 ASP A N 1
ATOM 682 C CA . ASP A 1 83 ? 17.563 -6.913 -15.064 1.00 81.00 83 ASP A CA 1
ATOM 683 C C . ASP A 1 83 ? 17.719 -6.708 -16.586 1.00 81.00 83 ASP A C 1
ATOM 685 O O . ASP A 1 83 ? 17.862 -7.681 -17.332 1.00 81.00 83 ASP A O 1
ATOM 689 N N . LEU A 1 84 ? 17.756 -5.452 -17.058 1.00 79.88 84 LEU A N 1
ATOM 690 C CA . LEU A 1 84 ? 18.108 -5.132 -18.438 1.00 79.88 84 LEU A CA 1
ATOM 691 C C . LEU A 1 84 ? 19.618 -5.306 -18.619 1.00 79.88 84 LEU A C 1
ATOM 693 O O . LEU A 1 84 ? 20.432 -4.573 -18.058 1.00 79.88 84 LEU A O 1
ATOM 697 N N . LYS A 1 85 ? 20.009 -6.275 -19.451 1.00 68.19 85 LYS A N 1
ATOM 698 C CA . LYS A 1 85 ? 21.402 -6.453 -19.880 1.00 68.19 85 LYS A CA 1
ATOM 699 C C . LYS A 1 85 ? 21.761 -5.397 -20.924 1.00 68.19 85 LYS A C 1
ATOM 701 O O . LYS A 1 85 ? 21.854 -5.702 -22.110 1.00 68.19 85 LYS A O 1
ATOM 706 N N . ILE A 1 86 ? 21.945 -4.160 -20.483 1.00 65.12 86 ILE A N 1
ATOM 707 C CA . ILE A 1 86 ? 22.433 -3.081 -21.341 1.00 65.12 86 ILE A CA 1
ATOM 708 C C . ILE A 1 86 ? 23.956 -3.218 -21.412 1.00 65.12 86 ILE A C 1
ATOM 710 O O . ILE A 1 86 ? 24.642 -3.065 -20.401 1.00 65.12 86 ILE A O 1
ATOM 714 N N . ASP A 1 87 ? 24.492 -3.558 -22.586 1.00 59.75 87 ASP A N 1
ATOM 715 C CA . ASP A 1 87 ? 25.941 -3.568 -22.794 1.00 59.75 87 ASP A CA 1
ATOM 716 C C . ASP A 1 87 ? 26.457 -2.128 -22.649 1.00 59.75 87 ASP A C 1
ATOM 718 O O . ASP A 1 87 ? 25.983 -1.211 -23.323 1.00 59.75 87 ASP A O 1
ATOM 722 N N . SER A 1 88 ? 27.429 -1.906 -21.761 1.00 57.41 88 SER A N 1
ATOM 723 C CA . SER A 1 88 ? 27.950 -0.571 -21.435 1.00 57.41 88 SER A CA 1
ATOM 724 C C . SER A 1 88 ? 28.628 0.121 -22.624 1.00 57.41 88 SER A C 1
ATOM 726 O O . SER A 1 88 ? 28.989 1.290 -22.532 1.00 57.41 88 SER A O 1
ATOM 728 N N . LYS A 1 89 ? 28.836 -0.599 -23.733 1.00 59.06 89 LYS A N 1
ATOM 729 C CA . LYS A 1 89 ? 29.359 -0.071 -25.000 1.00 59.06 89 LYS A CA 1
ATOM 730 C C . LYS A 1 89 ? 28.285 0.557 -25.897 1.00 59.06 89 LYS A C 1
ATOM 732 O O . LYS A 1 89 ? 28.634 1.193 -26.887 1.00 59.06 89 LYS A O 1
ATOM 737 N N . GLU A 1 90 ? 27.002 0.406 -25.569 1.00 60.81 90 GLU A N 1
ATOM 738 C CA . GLU A 1 90 ? 25.875 0.942 -26.338 1.00 60.81 90 GLU A CA 1
ATOM 739 C C . GLU A 1 90 ? 25.223 2.132 -25.610 1.00 60.81 90 GLU A C 1
ATOM 741 O O . GLU A 1 90 ? 24.062 2.080 -25.204 1.00 60.81 90 GLU A O 1
ATOM 746 N N . GLU A 1 91 ? 25.958 3.244 -25.470 1.00 59.81 91 GLU A N 1
ATOM 747 C CA . GLU A 1 91 ? 25.485 4.488 -24.821 1.00 59.81 91 GLU A CA 1
ATOM 748 C C . GLU A 1 91 ? 24.122 4.980 -25.353 1.00 59.81 91 GLU A C 1
ATOM 750 O O . GLU A 1 91 ? 23.315 5.536 -24.608 1.00 59.81 91 GLU A O 1
ATOM 755 N N . GLN A 1 92 ? 23.818 4.719 -26.630 1.00 61.38 92 GLN A N 1
ATOM 756 C CA . GLN A 1 92 ? 22.527 5.052 -27.241 1.00 61.38 92 GLN A CA 1
ATOM 757 C C . GLN A 1 92 ? 21.347 4.269 -26.638 1.00 61.38 92 GLN A C 1
ATOM 759 O O . GLN A 1 92 ? 20.252 4.823 -26.531 1.00 61.38 92 GLN A O 1
ATOM 764 N N . LYS A 1 93 ? 21.550 3.015 -26.206 1.00 66.31 93 LYS A N 1
ATOM 765 C CA . LYS A 1 93 ? 20.503 2.213 -25.551 1.00 66.31 93 LYS A CA 1
ATOM 766 C C . LYS A 1 93 ? 20.220 2.709 -24.139 1.00 66.31 93 LYS A C 1
ATOM 768 O O . LYS A 1 93 ? 19.059 2.828 -23.761 1.00 66.31 93 LYS A O 1
ATOM 773 N N . LEU A 1 94 ? 21.264 3.087 -23.399 1.00 69.88 94 LEU A N 1
ATOM 774 C CA . LEU A 1 94 ? 21.117 3.687 -22.071 1.00 69.88 94 LEU A CA 1
ATOM 775 C C . LEU A 1 94 ? 20.334 5.012 -22.141 1.00 69.88 94 LEU A C 1
ATOM 777 O O . LEU A 1 94 ? 19.419 5.238 -21.351 1.00 69.88 94 LEU A O 1
ATOM 781 N N . GLY A 1 95 ? 20.643 5.858 -23.133 1.00 73.31 95 GLY A N 1
ATOM 782 C CA . GLY A 1 95 ? 19.915 7.106 -23.379 1.00 73.31 95 GLY A CA 1
ATOM 783 C C . GLY A 1 95 ? 18.437 6.895 -23.732 1.00 73.31 95 GLY A C 1
ATOM 784 O O . GLY A 1 95 ? 17.589 7.660 -23.276 1.00 73.31 95 GLY A O 1
ATOM 785 N N . GLY A 1 96 ? 18.116 5.840 -24.491 1.00 78.69 96 GLY A N 1
ATOM 786 C CA . GLY A 1 96 ? 16.737 5.462 -24.819 1.00 78.69 96 GLY A CA 1
ATOM 787 C C . GLY A 1 96 ? 15.927 5.018 -23.597 1.00 78.69 96 GLY A C 1
ATOM 788 O O . GLY A 1 96 ? 14.842 5.542 -23.367 1.00 78.69 96 GLY A O 1
ATOM 789 N N . VAL A 1 97 ? 16.487 4.135 -22.763 1.00 83.00 97 VAL A N 1
ATOM 790 C CA . VAL A 1 97 ? 15.829 3.647 -21.533 1.00 83.00 97 VAL A CA 1
ATOM 791 C C . VAL A 1 97 ? 15.538 4.791 -20.557 1.00 83.00 97 VAL A C 1
ATOM 793 O O . VAL A 1 97 ? 14.454 4.864 -19.979 1.00 83.00 97 VAL A O 1
ATOM 796 N N . MET A 1 98 ? 16.479 5.726 -20.405 1.00 83.88 98 MET A N 1
ATOM 797 C CA . MET A 1 98 ? 16.268 6.897 -19.552 1.00 83.88 98 MET A CA 1
ATOM 798 C C . MET A 1 98 ? 15.221 7.852 -20.135 1.00 83.88 98 MET A C 1
ATOM 800 O O . MET A 1 98 ? 14.422 8.406 -19.381 1.00 83.88 98 MET A O 1
ATOM 804 N N . ALA A 1 99 ? 15.168 8.021 -21.461 1.00 83.31 99 ALA A N 1
ATOM 805 C CA . ALA A 1 99 ? 14.115 8.807 -22.101 1.00 83.31 99 ALA A CA 1
ATOM 806 C C . ALA A 1 99 ? 12.719 8.219 -21.824 1.00 83.31 99 ALA A C 1
ATOM 808 O O . ALA A 1 99 ? 11.815 8.972 -21.460 1.00 83.31 99 ALA A O 1
ATOM 809 N N . ASP A 1 100 ? 12.559 6.895 -21.904 1.00 84.31 100 ASP A N 1
ATOM 810 C CA . ASP A 1 100 ? 11.298 6.208 -21.580 1.00 84.31 100 ASP A CA 1
ATOM 811 C C . ASP A 1 100 ? 10.904 6.381 -20.108 1.00 84.31 100 ASP A C 1
ATOM 813 O O . ASP A 1 100 ? 9.739 6.638 -19.781 1.00 84.31 100 ASP A O 1
ATOM 817 N N . TYR A 1 101 ? 11.882 6.294 -19.203 1.00 88.88 101 TYR A N 1
ATOM 818 C CA . TYR A 1 101 ? 11.674 6.536 -17.777 1.00 88.88 101 TYR A CA 1
ATOM 819 C C . TYR A 1 101 ? 11.147 7.952 -17.509 1.00 88.88 101 TYR A C 1
ATOM 821 O O . TYR A 1 101 ? 10.123 8.120 -16.847 1.00 88.88 101 TYR A O 1
ATOM 829 N N . PHE A 1 102 ? 11.785 8.981 -18.074 1.00 88.19 102 PHE A N 1
ATOM 830 C CA . PHE A 1 102 ? 11.339 10.363 -17.879 1.00 88.19 102 PHE A CA 1
ATOM 831 C C . PHE A 1 102 ? 9.981 10.648 -18.533 1.00 88.19 102 PHE A C 1
ATOM 833 O O . PHE A 1 102 ? 9.176 11.384 -17.965 1.00 88.19 102 PHE A O 1
ATOM 840 N N . GLN A 1 103 ? 9.687 10.045 -19.689 1.00 88.06 103 GLN A N 1
ATOM 841 C CA . GLN A 1 103 ? 8.386 10.196 -20.353 1.00 88.06 103 GLN A CA 1
ATOM 842 C C . GLN A 1 103 ? 7.237 9.566 -19.554 1.00 88.06 103 GLN A C 1
ATOM 844 O O . GLN A 1 103 ? 6.134 10.109 -19.517 1.00 88.06 103 GLN A O 1
ATOM 849 N N . SER A 1 104 ? 7.486 8.434 -18.895 1.00 87.56 104 SER A N 1
ATOM 850 C CA . SER A 1 104 ? 6.480 7.707 -18.108 1.00 87.56 104 SER A CA 1
ATOM 851 C C . SER A 1 104 ? 6.352 8.190 -16.659 1.00 87.56 104 SER A C 1
ATOM 853 O O . SER A 1 104 ? 5.368 7.864 -15.988 1.00 87.56 104 SER A O 1
ATOM 855 N N . GLN A 1 105 ? 7.294 9.013 -16.184 1.00 88.69 105 GLN A N 1
ATOM 856 C CA . GLN A 1 105 ? 7.381 9.475 -14.797 1.00 88.69 105 GLN A CA 1
ATOM 857 C C . GLN A 1 105 ? 6.077 10.051 -14.260 1.00 88.69 105 GLN A C 1
ATOM 859 O O . GLN A 1 105 ? 5.645 9.677 -13.171 1.00 88.69 105 GLN A O 1
ATOM 864 N N . GLN A 1 106 ? 5.423 10.927 -15.019 1.00 89.38 106 GLN A N 1
ATOM 865 C CA . GLN A 1 106 ? 4.194 11.569 -14.564 1.00 89.38 106 GLN A CA 1
ATOM 866 C C . GLN A 1 106 ? 3.043 10.567 -14.397 1.00 89.38 106 GLN A C 1
ATOM 868 O O . GLN A 1 106 ? 2.316 10.629 -13.405 1.00 89.38 106 GLN A O 1
ATOM 873 N N . ALA A 1 107 ? 2.888 9.639 -15.345 1.00 88.50 107 ALA A N 1
ATOM 874 C CA . ALA A 1 107 ? 1.808 8.659 -15.332 1.00 88.50 107 ALA A CA 1
ATOM 875 C C . ALA A 1 107 ? 1.966 7.667 -14.172 1.00 88.50 107 ALA A C 1
ATOM 877 O O . ALA A 1 107 ? 1.024 7.433 -13.418 1.00 88.50 107 ALA A O 1
ATOM 878 N N . VAL A 1 108 ? 3.175 7.140 -13.969 1.00 91.81 108 VAL A N 1
ATOM 879 C CA . VAL A 1 108 ? 3.446 6.202 -12.871 1.00 91.81 108 VAL A CA 1
ATOM 880 C C . VAL A 1 108 ? 3.354 6.904 -11.511 1.00 91.81 108 VAL A C 1
ATOM 882 O O . VAL A 1 108 ? 2.782 6.360 -10.565 1.00 91.81 108 VAL A O 1
ATOM 885 N N . MET A 1 109 ? 3.830 8.150 -11.408 1.00 94.31 109 MET A N 1
ATOM 886 C CA . MET A 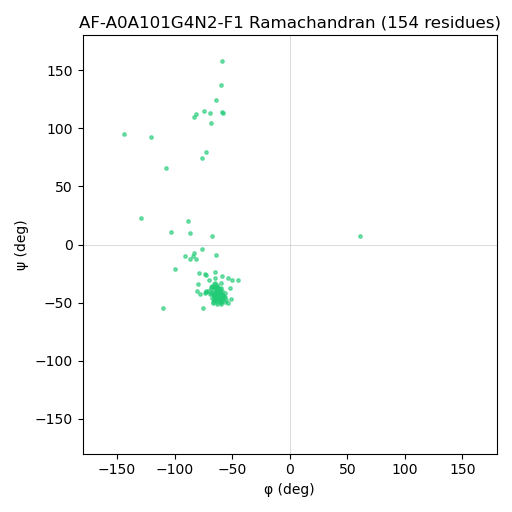1 109 ? 3.747 8.926 -10.167 1.00 94.31 109 MET A CA 1
ATOM 887 C C . MET A 1 109 ? 2.305 9.246 -9.757 1.00 94.31 109 MET A C 1
ATOM 889 O O . MET A 1 109 ? 2.018 9.349 -8.566 1.00 94.31 109 MET A O 1
ATOM 893 N N . TRP A 1 110 ? 1.375 9.357 -10.710 1.00 94.81 110 TRP A N 1
ATOM 894 C CA . TRP A 1 110 ? -0.045 9.523 -10.395 1.00 94.81 110 TRP A CA 1
ATOM 895 C C . TRP A 1 110 ? -0.582 8.358 -9.550 1.00 94.81 110 TRP A C 1
ATOM 897 O O . TRP A 1 110 ? -1.216 8.594 -8.522 1.00 94.81 110 TRP A O 1
ATOM 907 N N . HIS A 1 111 ? -0.243 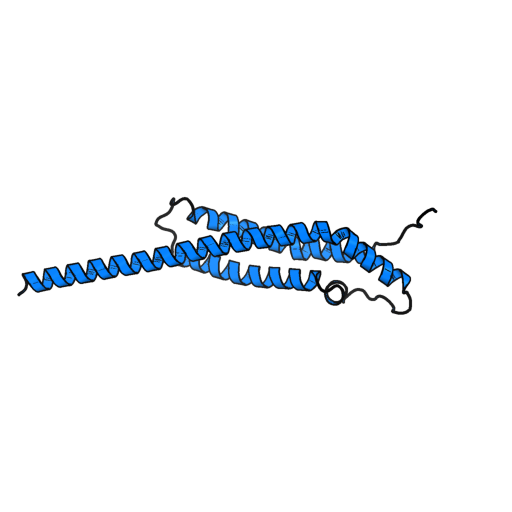7.115 -9.909 1.00 93.94 111 HIS A N 1
ATOM 908 C CA . HIS A 1 111 ? -0.623 5.931 -9.132 1.00 93.94 111 HIS A CA 1
ATOM 909 C C . HIS A 1 111 ? 0.002 5.927 -7.734 1.00 93.94 111 HIS A C 1
ATOM 911 O O . HIS A 1 111 ? -0.653 5.543 -6.765 1.00 93.94 111 HIS A O 1
ATOM 917 N N . PHE A 1 112 ? 1.249 6.392 -7.606 1.00 96.88 112 PHE A N 1
ATOM 918 C CA . PHE A 1 112 ? 1.892 6.523 -6.300 1.00 96.88 112 PHE A CA 1
ATOM 919 C C . PHE A 1 112 ? 1.208 7.557 -5.411 1.00 96.88 112 PHE A C 1
ATOM 921 O O . PHE A 1 112 ? 0.902 7.265 -4.257 1.00 96.88 112 PHE A O 1
ATOM 928 N N . ASN A 1 113 ? 0.920 8.739 -5.954 1.00 96.50 113 ASN A N 1
ATOM 929 C CA . ASN A 1 113 ? 0.229 9.802 -5.231 1.00 96.50 113 ASN A CA 1
ATOM 930 C C . ASN A 1 113 ? -1.154 9.352 -4.754 1.00 96.50 113 ASN A C 1
ATOM 932 O O . ASN A 1 113 ? -1.520 9.587 -3.602 1.00 96.50 113 ASN A O 1
ATOM 936 N N . GLU A 1 114 ? -1.900 8.668 -5.620 1.00 95.06 114 GLU A N 1
ATOM 937 C CA . GLU A 1 114 ? -3.215 8.143 -5.277 1.00 95.06 114 GLU A CA 1
ATOM 938 C C . GLU A 1 114 ? -3.128 7.046 -4.209 1.00 95.06 114 GLU A C 1
ATOM 940 O O . GLU A 1 114 ? -3.846 7.094 -3.210 1.00 95.06 114 GLU A O 1
ATOM 945 N N . GLY A 1 115 ? -2.181 6.114 -4.336 1.00 96.31 115 GLY A N 1
ATOM 946 C CA . GLY A 1 115 ? -1.956 5.103 -3.305 1.00 96.31 115 GLY A CA 1
ATOM 947 C C . GLY A 1 115 ? -1.553 5.711 -1.957 1.00 96.31 115 GLY A C 1
ATOM 948 O O . GLY A 1 115 ? -2.099 5.313 -0.933 1.00 96.31 115 GLY A O 1
ATOM 949 N N . PHE A 1 116 ? -0.691 6.735 -1.917 1.00 97.38 116 PHE A N 1
ATOM 950 C CA . PHE A 1 116 ? -0.356 7.438 -0.667 1.00 97.38 116 PHE A CA 1
ATOM 951 C C . PHE A 1 116 ? -1.554 8.165 -0.049 1.00 97.38 116 PHE A C 1
ATOM 953 O O . PHE A 1 116 ? -1.713 8.159 1.177 1.00 97.38 116 PHE A O 1
ATOM 960 N N . ARG A 1 117 ? -2.410 8.770 -0.882 1.00 97.25 117 ARG A N 1
ATOM 961 C CA . ARG A 1 117 ? -3.666 9.392 -0.445 1.00 97.25 117 ARG A CA 1
ATOM 962 C C . ARG A 1 117 ? -4.569 8.363 0.235 1.00 97.25 117 ARG A C 1
ATOM 964 O O . ARG A 1 117 ? -5.083 8.630 1.322 1.00 97.25 117 ARG A O 1
ATOM 971 N N . LEU A 1 118 ? -4.727 7.187 -0.371 1.00 96.19 118 LEU A N 1
ATOM 972 C CA . LEU A 1 118 ? -5.536 6.096 0.173 1.00 96.19 118 LEU A CA 1
ATOM 973 C C . LEU A 1 118 ? -4.917 5.475 1.432 1.00 96.19 118 LEU A C 1
ATOM 975 O O . LEU A 1 118 ? -5.633 5.272 2.409 1.00 96.19 118 LEU A O 1
ATOM 979 N N . LEU A 1 119 ? -3.599 5.250 1.473 1.00 96.44 119 LEU A N 1
ATOM 980 C CA . LEU A 1 119 ? -2.909 4.765 2.676 1.00 96.4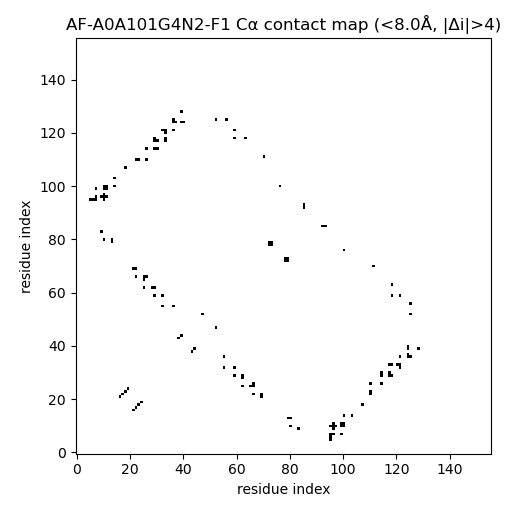4 119 LEU A CA 1
ATOM 981 C C . LEU A 1 119 ? -3.087 5.728 3.855 1.00 96.44 119 LEU A C 1
ATOM 983 O O . LEU A 1 119 ? -3.401 5.294 4.958 1.00 96.44 119 LEU A O 1
ATOM 987 N N . SER A 1 120 ? -2.971 7.035 3.608 1.00 95.19 120 SER A N 1
ATOM 988 C CA . SER A 1 120 ? -3.192 8.064 4.632 1.00 95.19 120 SER A CA 1
ATOM 989 C C . SER A 1 120 ? -4.645 8.091 5.118 1.00 95.19 120 SER A C 1
ATOM 991 O O . SER A 1 120 ? -4.912 8.292 6.303 1.00 95.19 120 SER A O 1
ATOM 993 N N . TYR A 1 121 ? -5.602 7.864 4.214 1.00 93.25 121 TYR A N 1
ATOM 994 C CA . TYR A 1 121 ? -7.008 7.709 4.578 1.00 93.25 121 TYR A CA 1
ATOM 995 C C . TYR A 1 121 ? -7.229 6.481 5.473 1.00 93.25 121 TYR A C 1
ATOM 997 O O . TYR A 1 121 ? -7.880 6.603 6.512 1.00 93.25 121 TYR A O 1
ATOM 1005 N N . ILE A 1 122 ? -6.655 5.330 5.110 1.00 93.19 122 ILE A N 1
ATOM 1006 C CA . ILE A 1 122 ? -6.737 4.087 5.887 1.00 93.19 122 ILE A CA 1
ATOM 1007 C C . ILE A 1 122 ? -6.154 4.281 7.289 1.00 93.19 122 ILE A C 1
ATOM 1009 O O . ILE A 1 122 ? -6.823 3.975 8.277 1.00 93.19 122 ILE A O 1
ATOM 1013 N N . ASP A 1 123 ? -4.949 4.845 7.379 1.00 92.12 123 ASP A N 1
ATOM 1014 C CA . ASP A 1 123 ? -4.238 5.087 8.637 1.00 92.12 123 ASP A CA 1
ATOM 1015 C C . ASP A 1 123 ? -5.058 5.929 9.621 1.00 92.12 123 ASP A C 1
ATOM 1017 O O . ASP A 1 123 ? -5.216 5.581 10.798 1.00 92.12 123 ASP A O 1
ATOM 1021 N N . ARG A 1 124 ? -5.669 7.007 9.111 1.00 90.25 124 ARG A N 1
ATOM 1022 C CA . ARG A 1 124 ? -6.532 7.886 9.901 1.00 90.25 124 ARG A CA 1
ATOM 1023 C C . ARG A 1 124 ? -7.723 7.127 10.481 1.00 90.25 124 ARG A C 1
ATOM 1025 O O . ARG A 1 124 ? -7.975 7.222 11.680 1.00 90.25 124 ARG A O 1
ATOM 1032 N N . ILE A 1 125 ? -8.438 6.359 9.657 1.00 87.69 125 ILE A N 1
ATOM 1033 C CA . ILE A 1 125 ? -9.622 5.616 10.112 1.00 87.69 125 ILE A CA 1
ATOM 1034 C C . ILE A 1 125 ? -9.239 4.544 11.138 1.00 87.69 125 ILE A C 1
ATOM 1036 O O . ILE A 1 125 ? -9.903 4.419 12.168 1.00 87.69 125 ILE A O 1
ATOM 1040 N N . LEU A 1 126 ? -8.155 3.796 10.909 1.00 87.06 126 LEU A N 1
ATOM 1041 C CA . LEU A 1 126 ? -7.680 2.791 11.865 1.00 87.06 126 LEU A CA 1
ATOM 1042 C C . LEU A 1 126 ? -7.308 3.425 13.217 1.00 87.06 126 LEU A C 1
ATOM 1044 O O . LEU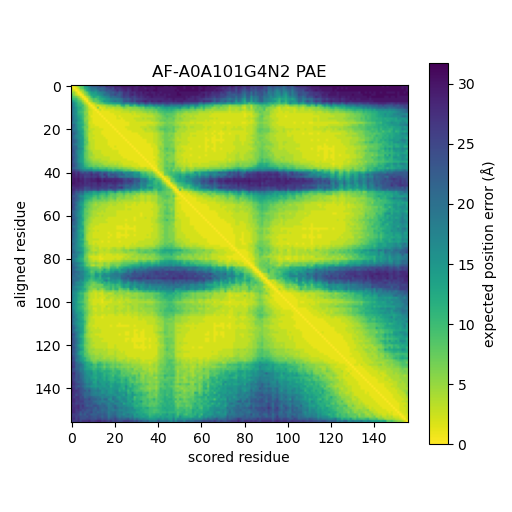 A 1 126 ? -7.669 2.893 14.271 1.00 87.06 126 LEU A O 1
ATOM 1048 N N . THR A 1 127 ? -6.665 4.593 13.198 1.00 86.56 127 THR A N 1
ATOM 1049 C CA . THR A 1 127 ? -6.296 5.346 14.407 1.00 86.56 127 THR A CA 1
ATOM 1050 C C . THR A 1 127 ? -7.522 5.860 15.170 1.00 86.56 127 THR A C 1
ATOM 1052 O O . THR A 1 127 ? -7.601 5.714 16.396 1.00 86.56 127 THR A O 1
ATOM 1055 N N . GLU A 1 128 ? -8.511 6.414 14.464 1.00 84.44 128 GLU A N 1
ATOM 1056 C CA . GLU A 1 128 ? -9.781 6.859 15.051 1.00 84.44 128 GLU A CA 1
ATOM 1057 C C . GLU A 1 128 ? -10.521 5.696 15.729 1.00 84.44 128 GLU A C 1
ATOM 1059 O O . GLU A 1 128 ? -10.967 5.822 16.874 1.00 84.44 128 GLU A O 1
ATOM 1064 N N . GLN A 1 129 ? -10.594 4.535 15.069 1.00 81.12 129 GLN A N 1
ATOM 1065 C CA . GLN A 1 129 ? -11.256 3.347 15.616 1.00 81.12 129 GLN A CA 1
ATOM 1066 C C . GLN A 1 129 ? -10.522 2.770 16.830 1.00 81.12 129 GLN A C 1
ATOM 1068 O O . GLN A 1 129 ? -11.161 2.408 17.822 1.00 81.12 129 GLN A O 1
ATOM 1073 N N . SER A 1 130 ? -9.188 2.724 16.790 1.00 80.06 130 SER A N 1
ATOM 1074 C CA . SER A 1 130 ? -8.368 2.310 17.933 1.00 80.06 130 SER A CA 1
ATOM 1075 C C . SER A 1 130 ? -8.625 3.210 19.147 1.00 80.06 130 SER A C 1
ATOM 1077 O O . SER A 1 130 ? -8.949 2.730 20.236 1.00 80.06 130 SER A O 1
ATOM 1079 N N . THR A 1 131 ? -8.610 4.530 18.947 1.00 81.56 131 THR A N 1
ATOM 1080 C CA . THR A 1 131 ? -8.881 5.516 20.005 1.00 81.56 131 THR A CA 1
ATOM 1081 C C . THR A 1 131 ? -10.294 5.367 20.573 1.00 81.56 131 THR A C 1
ATOM 1083 O O . THR A 1 131 ? -10.481 5.314 21.792 1.00 81.56 131 THR A O 1
ATOM 1086 N N . ALA A 1 132 ? -11.303 5.230 19.707 1.00 79.38 132 ALA A N 1
ATOM 1087 C CA . ALA A 1 132 ? -12.686 5.015 20.124 1.00 79.38 132 ALA A CA 1
ATOM 1088 C C . ALA A 1 132 ? -12.844 3.735 20.962 1.00 79.38 132 ALA A C 1
ATOM 1090 O O . ALA A 1 132 ? -13.598 3.715 21.938 1.00 79.38 132 ALA A O 1
ATOM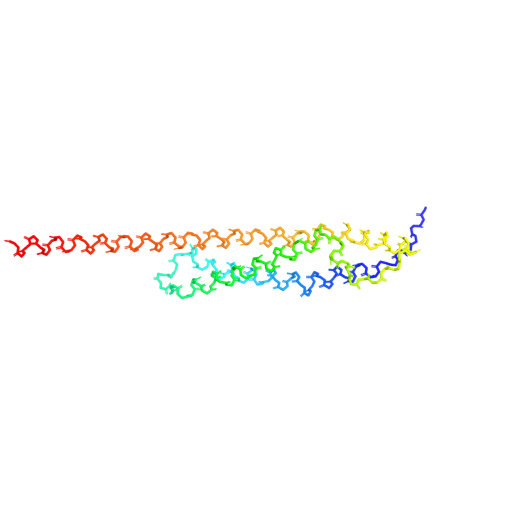 1091 N N . PHE A 1 133 ? -12.112 2.675 20.621 1.00 76.62 133 PHE A N 1
ATOM 1092 C CA . PHE A 1 133 ? -12.108 1.430 21.379 1.00 76.62 133 PHE A CA 1
ATOM 1093 C C . PHE A 1 133 ? -11.514 1.600 22.785 1.00 76.62 133 PHE A C 1
ATOM 1095 O O . PHE A 1 133 ? -12.147 1.194 23.763 1.00 76.62 133 PHE A O 1
ATOM 1102 N N . TYR A 1 134 ? -10.352 2.248 22.916 1.00 79.06 134 TYR A N 1
ATOM 1103 C CA . TYR A 1 134 ? -9.756 2.531 24.229 1.00 79.06 134 TYR A CA 1
ATOM 1104 C C . TYR A 1 134 ? -10.664 3.404 25.101 1.00 79.06 134 TYR A C 1
ATOM 1106 O O . TYR A 1 134 ? -10.823 3.131 26.294 1.00 79.06 134 TYR A O 1
ATOM 1114 N N . ASN A 1 135 ? -11.346 4.381 24.501 1.00 77.62 135 ASN A N 1
ATOM 1115 C CA . ASN A 1 135 ? -12.332 5.199 25.205 1.00 77.62 135 ASN A CA 1
ATOM 1116 C C . ASN A 1 135 ? -13.504 4.355 25.733 1.00 77.62 135 ASN A C 1
ATOM 1118 O O . ASN A 1 135 ? -13.907 4.520 26.884 1.00 77.62 135 ASN A O 1
ATOM 1122 N N . ARG A 1 136 ? -14.016 3.395 24.949 1.00 80.06 136 ARG A N 1
ATOM 1123 C CA . ARG A 1 136 ? -15.074 2.470 25.406 1.00 80.06 136 ARG A CA 1
ATOM 1124 C C . ARG A 1 136 ? -14.619 1.593 26.573 1.00 80.06 136 ARG A C 1
ATOM 1126 O O . ARG A 1 136 ? -15.390 1.403 27.514 1.00 80.06 136 ARG A O 1
ATOM 1133 N N . ILE A 1 137 ? -13.382 1.087 26.545 1.00 81.25 137 ILE A N 1
ATOM 1134 C CA . ILE A 1 137 ? -12.809 0.334 27.674 1.00 81.25 137 ILE A CA 1
ATOM 1135 C C . ILE A 1 137 ? -12.762 1.215 28.924 1.00 81.25 137 ILE A C 1
ATOM 1137 O O . ILE A 1 137 ? -13.237 0.797 29.978 1.00 81.25 137 ILE A O 1
ATOM 1141 N N . SER A 1 138 ? -12.243 2.438 28.801 1.00 82.94 138 SER A N 1
ATOM 1142 C CA . SER A 1 138 ? -12.132 3.383 29.916 1.00 82.94 138 SER A CA 1
ATOM 1143 C C . SER A 1 138 ? -13.493 3.704 30.550 1.00 82.94 138 SER A C 1
ATOM 1145 O O . SER A 1 138 ? -13.649 3.632 31.772 1.00 82.94 138 SER A O 1
ATOM 1147 N N . ILE A 1 139 ? -14.518 3.956 29.725 1.00 83.50 139 ILE A N 1
ATOM 1148 C CA . ILE A 1 139 ? -15.895 4.191 30.190 1.00 83.50 139 ILE A CA 1
ATOM 1149 C C . ILE A 1 139 ? -16.439 2.955 30.916 1.00 83.50 139 ILE A C 1
ATOM 1151 O O . ILE A 1 139 ? -16.998 3.075 32.003 1.00 83.50 139 ILE A O 1
ATOM 1155 N N . THR A 1 140 ? -16.242 1.760 30.353 1.00 84.44 140 THR A N 1
ATOM 1156 C CA . THR A 1 140 ? -16.731 0.505 30.948 1.00 84.44 140 THR A CA 1
ATOM 1157 C C . THR A 1 140 ? -16.082 0.240 32.308 1.00 84.44 140 THR A C 1
ATOM 1159 O O . THR A 1 140 ? -16.775 -0.094 33.268 1.00 84.44 140 THR A O 1
ATOM 1162 N N . LEU A 1 141 ? -14.766 0.444 32.421 1.00 90.38 141 LEU A N 1
ATOM 1163 C CA . LEU A 1 141 ? -14.038 0.331 33.688 1.00 90.38 141 LEU A CA 1
ATOM 1164 C C . LEU A 1 141 ? -14.518 1.364 34.714 1.00 90.38 141 LEU A C 1
ATOM 1166 O O . LEU A 1 141 ? -14.681 1.029 35.885 1.00 90.38 141 LEU A O 1
ATOM 1170 N N . SER A 1 142 ? -14.803 2.591 34.275 1.00 88.00 142 SER A N 1
ATOM 1171 C CA . SER A 1 142 ? -15.348 3.642 35.142 1.00 88.00 142 SER A CA 1
ATOM 1172 C C . SER A 1 142 ? -16.733 3.270 35.682 1.00 88.00 142 SER A C 1
ATOM 1174 O O . SER A 1 142 ? -16.976 3.389 36.881 1.00 88.00 142 SER A O 1
ATOM 1176 N N . ILE A 1 143 ? -17.625 2.744 34.834 1.00 91.38 143 ILE A N 1
ATOM 1177 C CA . ILE A 1 143 ? -18.951 2.257 35.253 1.00 91.38 143 ILE A CA 1
ATOM 1178 C C . ILE A 1 143 ? -18.815 1.100 36.251 1.00 91.38 143 ILE A C 1
ATOM 1180 O O . ILE A 1 143 ? -19.516 1.071 37.264 1.00 91.38 143 ILE A O 1
ATOM 1184 N N . LEU A 1 144 ? -17.892 0.166 36.005 1.00 92.06 144 LEU A N 1
ATOM 1185 C CA . LEU A 1 144 ? -17.627 -0.951 36.910 1.00 92.06 144 LEU A CA 1
ATOM 1186 C C . LEU A 1 144 ? -17.139 -0.457 38.281 1.00 92.06 144 LEU A C 1
ATOM 1188 O O . LEU A 1 144 ? -17.650 -0.898 39.309 1.00 92.06 144 LEU A O 1
ATOM 1192 N N . ALA A 1 145 ? -16.217 0.508 38.304 1.00 91.12 145 ALA A N 1
ATOM 1193 C CA . ALA A 1 145 ? -15.715 1.117 39.534 1.00 91.12 145 ALA A CA 1
ATOM 1194 C C . ALA A 1 145 ? -16.819 1.842 40.324 1.00 91.12 145 ALA A C 1
ATOM 1196 O O . ALA A 1 145 ? -16.910 1.675 41.543 1.00 91.12 145 ALA A 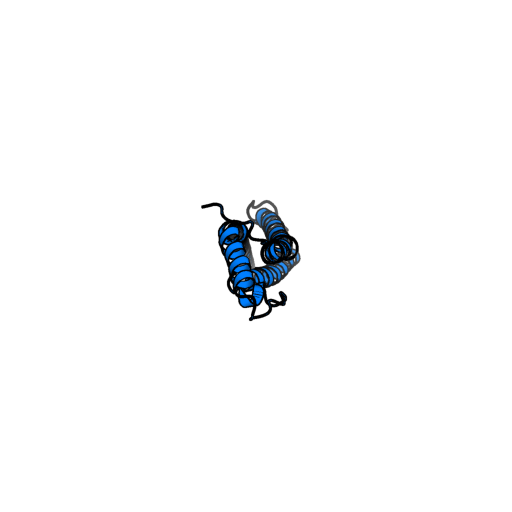O 1
ATOM 1197 N N . ILE A 1 146 ? -17.693 2.594 39.644 1.00 91.12 146 ILE A N 1
ATOM 1198 C CA . ILE A 1 146 ? -18.865 3.234 40.263 1.00 91.12 146 ILE A CA 1
ATOM 1199 C C . ILE A 1 146 ? -19.789 2.170 40.862 1.00 91.12 146 ILE A C 1
ATOM 1201 O O . ILE A 1 146 ? -20.194 2.284 42.016 1.00 91.12 146 ILE A O 1
ATOM 1205 N N . THR A 1 147 ? -20.074 1.106 40.112 1.00 92.31 147 THR A N 1
ATOM 1206 C CA . THR A 1 147 ? -20.964 0.023 40.556 1.00 92.31 147 THR A CA 1
ATOM 1207 C C . THR A 1 147 ? -20.422 -0.666 41.808 1.00 92.31 147 THR A C 1
ATOM 1209 O O . THR A 1 147 ? -21.152 -0.827 42.783 1.00 92.31 147 THR A O 1
ATOM 1212 N N . ILE A 1 148 ? -19.129 -1.008 41.825 1.00 92.00 148 ILE A N 1
ATOM 1213 C CA . ILE A 1 148 ? -18.461 -1.583 43.003 1.00 92.00 148 ILE A CA 1
ATOM 1214 C C . ILE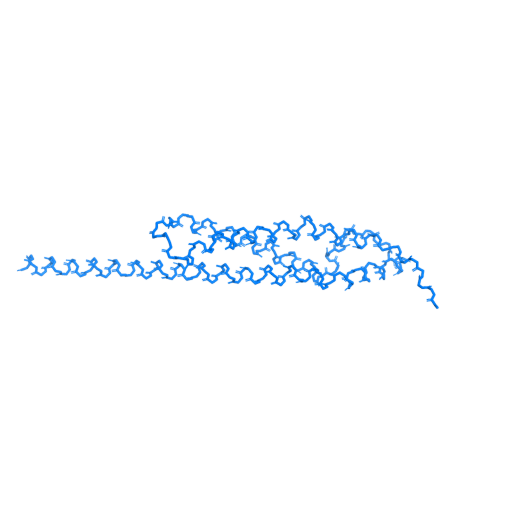 A 1 148 ? -18.544 -0.617 44.190 1.00 92.00 148 ILE A C 1
ATOM 1216 O O . ILE A 1 148 ? -18.867 -1.039 45.298 1.00 92.00 148 ILE A O 1
ATOM 1220 N N . SER A 1 149 ? -18.306 0.677 43.960 1.00 88.56 149 SER A N 1
ATOM 1221 C CA . SER A 1 149 ? -18.366 1.699 45.012 1.00 88.56 149 SER A CA 1
ATOM 1222 C C . SER A 1 149 ? -19.760 1.796 45.641 1.00 88.56 149 SER A C 1
ATOM 1224 O O . SER A 1 149 ? -19.874 1.853 46.863 1.00 88.56 149 SER A O 1
ATOM 1226 N N . VAL A 1 150 ? -20.821 1.751 44.828 1.00 89.81 150 VAL A N 1
ATOM 1227 C CA . VAL A 1 150 ? -22.216 1.752 45.302 1.00 89.81 150 VAL A CA 1
ATOM 1228 C C . VAL A 1 150 ? -22.531 0.486 46.098 1.00 89.81 150 VAL A C 1
ATOM 1230 O O . VAL A 1 150 ? -23.090 0.575 47.187 1.00 89.81 150 VAL A O 1
ATOM 1233 N N . VAL A 1 151 ? -22.138 -0.691 45.603 1.00 91.56 151 VAL A N 1
ATOM 1234 C CA . VAL A 1 151 ? -22.365 -1.969 46.302 1.00 91.56 151 VAL A CA 1
ATOM 1235 C C . VAL A 1 151 ? -21.662 -1.989 47.662 1.00 91.56 151 VAL A C 1
ATOM 1237 O O . VAL A 1 151 ? -22.275 -2.360 48.659 1.00 91.56 151 VAL A O 1
ATOM 1240 N N . VAL A 1 152 ? -20.406 -1.539 47.731 1.00 90.56 152 VAL A N 1
ATOM 1241 C CA . VAL A 1 152 ? -19.657 -1.437 48.995 1.00 90.56 152 VAL A CA 1
ATOM 1242 C C . VAL A 1 152 ? -20.313 -0.449 49.962 1.00 90.56 152 VAL A C 1
ATOM 1244 O O . VAL A 1 152 ? -20.311 -0.702 51.162 1.00 90.56 152 VAL A O 1
ATOM 1247 N N . ALA A 1 153 ? -20.876 0.655 49.467 1.00 88.25 153 ALA A N 1
ATOM 1248 C CA . ALA A 1 153 ? -21.572 1.633 50.301 1.00 88.25 153 ALA A CA 1
ATOM 1249 C C . ALA A 1 153 ? -22.911 1.118 50.859 1.00 88.25 153 ALA A C 1
ATOM 1251 O O . ALA A 1 153 ? -23.297 1.544 51.936 1.00 88.25 153 ALA A O 1
ATOM 1252 N N . ILE A 1 154 ? -23.606 0.223 50.147 1.00 90.75 154 ILE A N 1
ATOM 1253 C CA . ILE A 1 154 ? -24.861 -0.400 50.611 1.00 90.75 154 ILE A CA 1
ATOM 1254 C C . ILE A 1 154 ? -24.594 -1.550 51.595 1.00 90.75 154 ILE A C 1
ATOM 1256 O O . ILE A 1 154 ? -25.400 -1.798 52.487 1.00 90.75 154 ILE A O 1
ATOM 1260 N N . LEU A 1 155 ? -23.496 -2.290 51.406 1.00 84.81 155 LEU A N 1
ATOM 1261 C CA . LEU A 1 155 ? -23.118 -3.425 52.259 1.00 84.81 155 LEU A CA 1
ATOM 1262 C C . LEU A 1 155 ? -22.411 -3.012 53.563 1.00 84.81 155 LEU A C 1
ATOM 1264 O O . LEU A 1 155 ? -22.226 -3.864 54.433 1.00 84.81 155 LEU A O 1
ATOM 1268 N N . LYS A 1 156 ? -21.980 -1.752 53.675 1.00 61.97 156 LYS A N 1
ATOM 1269 C CA . LYS A 1 156 ? -21.484 -1.142 54.916 1.00 61.97 156 LYS A CA 1
ATOM 1270 C C . LYS A 1 156 ? -22.626 -0.510 55.696 1.00 61.97 156 LYS A C 1
ATOM 1272 O O . LYS A 1 156 ? -22.567 -0.613 56.939 1.00 61.97 156 LYS A O 1
#

Solvent-accessible surface area (backbone atoms only — not comparable to full-atom values): 8896 Å² total; per-residue (Å²): 135,82,82,70,84,76,86,45,60,69,36,44,48,52,52,48,46,45,44,61,73,53,45,47,60,50,45,51,51,48,50,52,51,36,58,60,51,51,57,66,74,68,74,75,59,98,72,72,51,70,66,58,57,51,49,51,52,53,51,50,54,53,51,51,54,54,49,51,52,50,53,52,33,64,76,33,57,70,65,62,48,62,84,58,88,71,60,89,87,44,62,68,57,57,54,39,33,51,51,41,51,63,71,44,44,67,66,57,46,49,57,52,54,52,43,52,54,42,50,54,52,42,53,51,51,54,52,53,51,52,52,52,49,54,51,52,52,52,52,52,52,50,53,52,52,51,52,52,52,52,53,55,62,72,77,103

Mean predicted aligned error: 9.54 Å